Protein AF-A0A6G0QD60-F1 (afdb_monomer_lite)

Sequence (147 aa):
MQGPHRDFSVNFDDGFDYWDYTKVPGTIILDVQDGTRIHGFGWNRIVADLTERFDIVLNRGDVLLFRGEFVHCGAAYQTVHIRIHCYLEPPHYLHPPNTTEIVAVFDPDEIRLPENQCPTCGNTYATRQNMLRHAREKHGLFQNRHR

InterPro domains:
  IPR013087 Zinc finger C2H2-type [PS00028] (118-139)
  IPR013087 Zinc finger C2H2-type [PS50157] (116-139)

Radius of gyration: 20.2 Å; chains: 1; bounding box: 38×53×39 Å

Foldseek 3Di:
DDAWWFQADDDVVVVDDPPPPLAWKKKKKAFQAFFFKKWWQDFQDLEREPVRIDIDGDHHGDMDMDIRRTTIDGDDDPDDGDIDMDMGHHPNYDGDPPDIGHHHYDDVVVPPLPAQAAPPPRDRDPHVVVSVVCCCPPVVPPPDPDD

pLDDT: mean 82.58, std 13.45, range [34.97, 98.31]

Structure (mmCIF, N/CA/C/O backbone):
data_AF-A0A6G0QD60-F1
#
_entry.id   AF-A0A6G0QD60-F1
#
loop_
_atom_site.group_PDB
_atom_site.id
_atom_site.type_symbol
_atom_site.label_atom_id
_atom_site.label_alt_id
_atom_site.label_comp_id
_atom_site.label_asym_id
_atom_site.label_entity_id
_atom_site.label_seq_id
_atom_site.pdbx_PDB_ins_code
_atom_site.Cartn_x
_atom_site.Cartn_y
_atom_site.Cartn_z
_atom_site.occupancy
_atom_site.B_iso_or_equiv
_atom_site.auth_seq_id
_atom_site.auth_comp_id
_atom_site.auth_asym_id
_atom_site.auth_atom_id
_atom_site.pdbx_PDB_model_num
ATOM 1 N N . MET A 1 1 ? 1.793 -1.088 15.230 1.00 61.38 1 MET A N 1
ATOM 2 C CA . MET A 1 1 ? 1.143 -0.636 13.981 1.00 61.38 1 MET A CA 1
ATOM 3 C C . MET A 1 1 ? 2.226 -0.563 12.923 1.00 61.38 1 MET A C 1
ATOM 5 O O . MET A 1 1 ? 3.3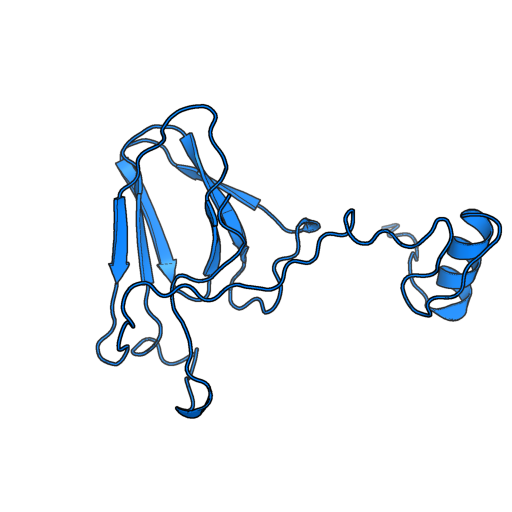15 -0.117 13.260 1.00 61.38 1 MET A O 1
ATOM 9 N N . GLN A 1 2 ? 1.986 -1.066 11.714 1.00 74.88 2 GLN A N 1
ATOM 10 C CA . GLN A 1 2 ? 2.954 -0.931 10.624 1.00 74.88 2 GLN A CA 1
ATOM 11 C C . GLN A 1 2 ? 2.897 0.520 10.124 1.00 74.88 2 GLN A C 1
ATOM 13 O O . GLN A 1 2 ? 1.801 1.041 9.921 1.00 74.88 2 GLN A O 1
ATOM 18 N N . GLY A 1 3 ? 4.044 1.188 9.992 1.00 88.25 3 GLY A N 1
ATOM 19 C CA . GLY A 1 3 ? 4.094 2.543 9.434 1.00 88.25 3 GLY A CA 1
ATOM 20 C C . GLY A 1 3 ? 3.766 2.553 7.934 1.00 88.25 3 GLY A C 1
ATOM 21 O O . GLY A 1 3 ? 3.756 1.485 7.316 1.00 88.25 3 GLY A O 1
ATOM 22 N N . PRO A 1 4 ? 3.489 3.723 7.333 1.00 92.50 4 PRO A N 1
ATOM 23 C CA . PRO A 1 4 ? 3.381 3.866 5.882 1.00 92.50 4 PRO A CA 1
ATOM 24 C C . PRO A 1 4 ? 4.630 3.337 5.173 1.00 92.50 4 PRO A C 1
ATOM 26 O O . PRO A 1 4 ? 5.758 3.669 5.540 1.00 92.50 4 PRO A O 1
ATOM 29 N N . HIS A 1 5 ? 4.429 2.479 4.182 1.00 91.81 5 HIS A N 1
ATOM 30 C CA . HIS A 1 5 ? 5.506 1.798 3.475 1.00 91.81 5 HIS A CA 1
ATOM 31 C C . HIS A 1 5 ? 5.085 1.431 2.051 1.00 91.81 5 HIS A C 1
ATOM 33 O O . HIS A 1 5 ? 3.931 1.614 1.647 1.00 91.81 5 HIS A O 1
ATOM 39 N N . ARG A 1 6 ? 6.054 0.900 1.311 1.00 89.94 6 ARG A N 1
ATOM 40 C CA . ARG A 1 6 ? 5.866 0.132 0.085 1.00 89.94 6 ARG A CA 1
ATOM 41 C C . ARG A 1 6 ? 6.333 -1.298 0.329 1.00 89.94 6 ARG A C 1
ATOM 43 O O . ARG A 1 6 ? 7.268 -1.538 1.096 1.00 89.94 6 ARG A O 1
ATOM 50 N N . ASP A 1 7 ? 5.707 -2.235 -0.363 1.00 88.69 7 ASP A N 1
ATOM 51 C CA . ASP A 1 7 ? 6.010 -3.670 -0.262 1.00 88.69 7 ASP A CA 1
ATOM 52 C C . ASP A 1 7 ? 7.263 -4.091 -1.039 1.00 88.69 7 ASP A C 1
ATOM 54 O O . ASP A 1 7 ? 7.525 -5.274 -1.228 1.00 88.69 7 ASP A O 1
ATOM 58 N N . PHE A 1 8 ? 8.029 -3.125 -1.535 1.00 85.19 8 PHE A N 1
ATOM 59 C CA . PHE A 1 8 ? 9.217 -3.374 -2.325 1.00 85.19 8 PHE A CA 1
ATOM 60 C C . PHE A 1 8 ? 10.263 -2.314 -2.021 1.00 85.19 8 PHE A C 1
ATOM 62 O O . PHE A 1 8 ? 9.922 -1.192 -1.654 1.00 85.19 8 PHE A O 1
ATOM 69 N N . SER A 1 9 ? 11.527 -2.684 -2.183 1.00 77.00 9 SER A N 1
ATOM 70 C CA . SER A 1 9 ? 12.650 -1.758 -2.085 1.00 77.00 9 SER A CA 1
ATOM 71 C C . SER A 1 9 ? 13.231 -1.502 -3.466 1.00 77.00 9 SER A C 1
ATOM 73 O O . SER A 1 9 ? 13.360 -2.428 -4.273 1.00 77.00 9 SER A O 1
ATOM 75 N N . VAL A 1 10 ? 13.625 -0.254 -3.700 1.00 72.00 10 VAL A N 1
ATOM 76 C CA . VAL A 1 10 ? 14.419 0.165 -4.856 1.00 72.00 10 VAL A CA 1
ATOM 77 C C . VAL A 1 10 ? 15.892 0.265 -4.490 1.00 72.00 10 VAL A C 1
ATOM 79 O O . VAL A 1 10 ? 16.252 0.810 -3.446 1.00 72.00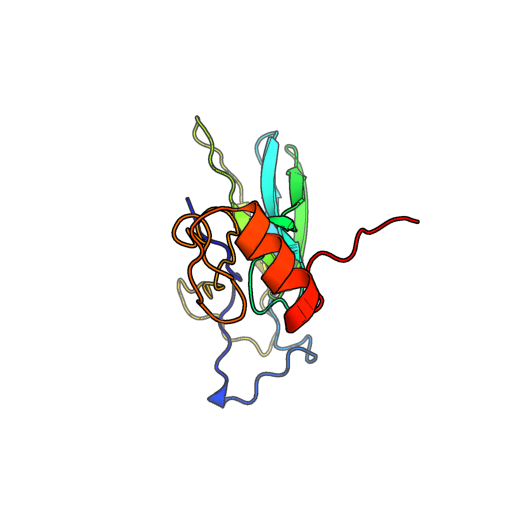 10 VAL A O 1
ATOM 82 N N . ASN A 1 11 ? 16.755 -0.232 -5.371 1.00 65.69 11 ASN A N 1
ATOM 83 C CA . ASN A 1 11 ? 18.182 0.022 -5.293 1.00 65.69 11 ASN A CA 1
ATOM 84 C C . ASN A 1 11 ? 18.532 1.144 -6.275 1.00 65.69 11 ASN A C 1
ATOM 86 O O . ASN A 1 11 ? 18.681 0.906 -7.461 1.00 65.69 11 ASN A O 1
ATOM 90 N N . PHE A 1 12 ? 18.666 2.382 -5.802 1.00 63.97 12 PHE A N 1
ATOM 91 C CA . PHE A 1 12 ? 18.907 3.525 -6.694 1.00 63.97 12 PHE A CA 1
ATOM 92 C C . PHE A 1 12 ? 20.202 3.415 -7.519 1.00 63.97 12 PHE A C 1
ATOM 94 O O . PHE A 1 12 ? 20.285 4.021 -8.588 1.00 63.97 12 PHE A O 1
ATOM 101 N N . ASP A 1 13 ? 21.173 2.613 -7.073 1.00 67.12 13 ASP A N 1
ATOM 102 C CA . ASP A 1 13 ? 22.426 2.381 -7.797 1.00 67.12 13 ASP A CA 1
ATOM 103 C C . ASP A 1 13 ? 22.231 1.542 -9.076 1.00 67.12 13 ASP A C 1
ATOM 105 O O . ASP A 1 13 ? 23.106 1.534 -9.942 1.00 67.12 13 ASP A O 1
ATOM 109 N N . ASP A 1 14 ? 21.089 0.858 -9.233 1.00 67.69 14 ASP A N 1
ATOM 110 C CA . ASP A 1 14 ? 20.767 0.050 -10.419 1.00 67.69 14 ASP A CA 1
ATOM 111 C C . ASP A 1 14 ? 20.032 0.825 -11.532 1.00 67.69 14 ASP A C 1
ATOM 113 O O . ASP A 1 14 ? 19.748 0.272 -12.600 1.00 67.69 14 ASP A O 1
ATOM 117 N N . GLY A 1 15 ? 19.749 2.115 -11.308 1.00 65.44 15 GLY A N 1
ATOM 118 C CA . GLY A 1 15 ? 18.986 2.938 -12.244 1.00 65.44 15 GLY A CA 1
ATOM 119 C C . GLY A 1 15 ? 17.519 2.514 -12.356 1.00 65.44 15 GLY A C 1
ATOM 120 O O . GLY A 1 15 ? 16.972 2.515 -13.462 1.00 65.44 15 GLY A O 1
ATOM 121 N N . PHE A 1 16 ? 16.900 2.116 -11.239 1.00 73.69 16 PHE A N 1
ATOM 122 C CA . PHE A 1 16 ? 15.518 1.649 -11.182 1.00 73.69 16 PHE A CA 1
ATOM 123 C C . PHE A 1 16 ? 14.552 2.613 -11.881 1.00 73.69 16 PHE A C 1
ATOM 125 O O . PHE A 1 16 ? 14.386 3.766 -11.475 1.00 73.69 16 PHE A O 1
ATOM 132 N N . ASP A 1 17 ? 13.885 2.115 -12.922 1.00 77.25 17 ASP A N 1
ATOM 133 C CA . ASP A 1 17 ? 12.893 2.872 -13.675 1.00 77.25 17 ASP A CA 1
ATOM 134 C C . ASP A 1 17 ? 11.487 2.482 -13.220 1.00 77.25 17 ASP A C 1
ATOM 136 O O . ASP A 1 17 ? 10.965 1.419 -13.557 1.00 77.25 17 ASP A O 1
ATOM 140 N N . TYR A 1 18 ? 10.861 3.386 -12.477 1.00 77.12 18 TYR A N 1
ATOM 141 C CA . TYR A 1 18 ? 9.473 3.295 -12.036 1.00 77.12 18 TYR A CA 1
ATOM 142 C C . TYR A 1 18 ? 8.471 3.215 -13.202 1.00 77.12 18 TYR A C 1
ATOM 144 O O . TYR A 1 18 ? 7.343 2.764 -13.019 1.00 77.12 18 TYR A O 1
ATOM 152 N N . TRP A 1 19 ? 8.847 3.591 -14.425 1.00 81.62 19 TRP A N 1
ATOM 153 C CA . TRP A 1 19 ? 7.998 3.445 -15.612 1.00 81.62 19 TRP A CA 1
ATOM 154 C C . TRP A 1 19 ? 8.170 2.099 -16.322 1.00 81.62 19 TRP A C 1
ATOM 156 O O . TRP A 1 19 ? 7.319 1.725 -17.133 1.00 81.62 19 TRP A O 1
ATOM 166 N N . ASP A 1 20 ? 9.201 1.328 -15.977 1.00 83.62 20 ASP A N 1
ATOM 167 C CA . ASP A 1 20 ? 9.386 -0.033 -16.466 1.00 83.62 20 ASP A CA 1
ATOM 168 C C . ASP A 1 20 ? 8.517 -1.004 -15.652 1.00 83.62 20 ASP A C 1
ATOM 170 O O . ASP A 1 20 ? 8.863 -1.474 -14.565 1.00 83.62 20 ASP A O 1
ATOM 174 N N . TYR A 1 21 ? 7.345 -1.336 -16.193 1.00 81.38 21 TYR A N 1
ATOM 175 C CA . TYR A 1 21 ? 6.410 -2.284 -15.579 1.00 81.38 21 TYR A CA 1
ATOM 176 C C . TYR A 1 21 ? 6.989 -3.696 -15.397 1.00 81.38 21 TYR A C 1
ATOM 178 O O . TYR A 1 21 ? 6.407 -4.487 -14.661 1.00 81.38 21 TYR A O 1
ATOM 186 N N . THR A 1 22 ? 8.127 -4.021 -16.020 1.00 85.94 22 THR A N 1
ATOM 187 C CA . THR A 1 22 ? 8.820 -5.301 -15.804 1.00 85.94 22 THR A CA 1
ATOM 188 C C . THR A 1 22 ? 9.692 -5.313 -14.544 1.00 85.94 22 THR A C 1
ATOM 190 O O . THR A 1 22 ? 10.170 -6.379 -14.152 1.00 85.94 22 THR A O 1
ATOM 193 N N . LYS A 1 23 ? 9.872 -4.155 -13.893 1.00 84.69 23 LYS A N 1
ATOM 194 C CA . LYS A 1 23 ? 10.697 -3.980 -12.688 1.00 84.69 23 LYS A CA 1
ATOM 195 C C . LYS A 1 23 ? 9.908 -3.616 -11.434 1.00 84.69 23 LYS A C 1
ATOM 197 O O . LYS A 1 23 ? 10.423 -3.786 -10.337 1.00 84.69 23 LYS A O 1
ATOM 202 N N . VAL A 1 24 ? 8.677 -3.122 -11.568 1.00 88.31 24 VAL A N 1
ATOM 203 C CA . VAL A 1 24 ? 7.860 -2.716 -10.413 1.00 88.31 24 VAL A CA 1
ATOM 204 C C . VAL A 1 24 ? 6.924 -3.852 -9.999 1.00 88.31 24 VAL A C 1
ATOM 206 O O . VAL A 1 24 ? 6.017 -4.177 -10.772 1.00 88.31 24 VAL A O 1
ATOM 209 N N . PRO A 1 25 ? 7.095 -4.447 -8.802 1.00 91.06 25 PRO A N 1
ATOM 210 C CA . PRO A 1 25 ? 6.225 -5.518 -8.338 1.00 91.06 25 PRO A CA 1
ATOM 211 C C . PRO A 1 25 ? 4.808 -5.031 -8.067 1.00 91.06 25 PRO A C 1
ATOM 213 O O . PRO A 1 25 ? 4.548 -3.835 -7.946 1.00 91.06 25 PRO A O 1
ATOM 216 N N . GLY A 1 26 ? 3.876 -5.970 -7.990 1.00 92.25 26 GLY A N 1
ATOM 217 C CA . GLY A 1 26 ? 2.529 -5.736 -7.492 1.00 92.25 26 GLY A CA 1
ATOM 218 C C . GLY A 1 26 ? 2.294 -6.447 -6.167 1.00 92.25 26 GLY A C 1
ATOM 219 O O . GLY A 1 26 ? 3.022 -7.363 -5.794 1.00 92.25 26 GLY A O 1
ATOM 220 N N . THR A 1 27 ? 1.219 -6.058 -5.504 1.00 93.62 27 THR A N 1
ATOM 221 C CA . THR A 1 27 ? 0.723 -6.682 -4.286 1.00 93.62 27 THR A CA 1
ATOM 222 C C . THR A 1 27 ? -0.727 -7.092 -4.488 1.00 93.62 27 THR A C 1
ATOM 224 O O . THR A 1 27 ? -1.536 -6.326 -5.018 1.00 93.62 27 THR A O 1
ATOM 227 N N . ILE A 1 28 ? -1.059 -8.293 -4.021 1.00 96.19 28 ILE A N 1
ATOM 228 C CA . ILE A 1 28 ? -2.424 -8.774 -3.850 1.00 96.19 28 ILE A CA 1
ATOM 229 C C . ILE A 1 28 ? -2.706 -8.925 -2.359 1.00 96.19 28 ILE A C 1
ATOM 231 O O . ILE A 1 28 ? -1.989 -9.623 -1.641 1.00 96.19 28 ILE A O 1
ATOM 235 N N . ILE A 1 29 ? -3.813 -8.341 -1.919 1.00 96.25 29 ILE A N 1
ATOM 236 C CA . ILE A 1 29 ? -4.436 -8.637 -0.635 1.00 96.25 29 ILE A CA 1
ATOM 237 C C . ILE A 1 29 ? -5.765 -9.329 -0.918 1.00 96.25 29 ILE A C 1
ATOM 239 O O . ILE A 1 29 ? -6.656 -8.734 -1.519 1.00 96.25 29 ILE A O 1
ATOM 243 N N . LEU A 1 30 ? -5.891 -10.580 -0.477 1.00 97.44 30 LEU A N 1
ATOM 244 C CA . LEU A 1 30 ? -7.164 -11.294 -0.436 1.00 97.44 30 LEU A CA 1
ATOM 245 C C . LEU A 1 30 ? -7.691 -11.263 0.993 1.00 97.44 30 LEU A C 1
ATOM 247 O O . LEU A 1 30 ? -7.045 -11.762 1.924 1.00 97.44 30 LEU A O 1
ATOM 251 N N . ASP A 1 31 ? -8.879 -10.696 1.151 1.00 97.19 31 ASP A N 1
ATOM 252 C CA . ASP A 1 31 ? -9.507 -10.584 2.450 1.00 97.19 31 ASP A CA 1
ATOM 253 C C . ASP A 1 31 ? -10.291 -11.852 2.810 1.00 97.19 31 ASP A C 1
ATOM 255 O O . ASP A 1 31 ? -11.115 -12.346 2.037 1.00 97.19 31 ASP A O 1
ATOM 259 N N . VAL A 1 32 ? -10.037 -12.401 4.000 1.00 96.88 32 VAL A N 1
ATOM 260 C CA . VAL A 1 32 ? -10.716 -13.615 4.495 1.00 96.88 32 VAL A CA 1
ATOM 261 C C . VAL A 1 32 ? -11.700 -13.307 5.630 1.00 96.88 32 VAL A C 1
ATOM 263 O O . VAL A 1 32 ? -12.460 -14.185 6.057 1.00 96.88 32 VAL A O 1
ATOM 266 N N . GLN A 1 33 ? -11.744 -12.057 6.100 1.00 95.75 33 GLN A N 1
ATOM 267 C CA . GLN A 1 33 ? -12.610 -11.595 7.182 1.00 95.75 33 GLN A CA 1
ATOM 268 C C . GLN A 1 33 ? -13.153 -10.204 6.889 1.00 95.75 33 GLN A C 1
ATOM 270 O O . GLN A 1 33 ? -12.390 -9.330 6.526 1.00 95.75 33 GLN A O 1
ATOM 275 N N . ASP A 1 34 ? -14.435 -9.966 7.154 1.00 96.12 34 ASP A N 1
ATOM 276 C CA . ASP A 1 34 ? -15.032 -8.661 6.879 1.00 96.12 34 ASP A CA 1
ATOM 277 C C . ASP A 1 34 ? -14.314 -7.505 7.590 1.00 96.12 34 ASP A C 1
ATOM 279 O O . ASP A 1 34 ? -13.834 -7.634 8.724 1.00 96.12 34 ASP A O 1
ATOM 283 N N . GLY A 1 35 ? -14.276 -6.353 6.925 1.00 94.88 35 GLY A N 1
ATOM 284 C CA . GLY A 1 35 ? -13.732 -5.129 7.487 1.00 94.88 35 GLY A CA 1
ATOM 285 C C . GLY A 1 35 ? -12.206 -5.064 7.512 1.00 94.88 35 GLY A C 1
ATOM 286 O O . GLY A 1 35 ? -11.673 -4.360 8.377 1.00 94.88 35 GLY A O 1
ATOM 287 N N . THR A 1 36 ? -11.488 -5.729 6.592 1.00 95.25 36 THR A N 1
ATOM 288 C CA . THR A 1 36 ? -10.079 -5.376 6.354 1.00 95.25 36 THR A CA 1
ATOM 289 C C . THR A 1 36 ? -10.001 -3.904 5.972 1.00 95.25 36 THR A C 1
ATOM 291 O O . THR A 1 36 ? -10.624 -3.438 5.026 1.00 95.25 36 THR A O 1
ATOM 294 N N . ARG A 1 37 ? -9.180 -3.166 6.705 1.00 95.38 37 ARG A N 1
ATOM 295 C CA . ARG A 1 37 ? -8.855 -1.762 6.502 1.00 95.38 37 ARG A CA 1
ATOM 296 C C . ARG A 1 37 ? -7.388 -1.588 6.129 1.00 95.38 37 ARG A C 1
ATOM 298 O O . ARG A 1 37 ? -6.479 -2.016 6.855 1.00 95.38 37 ARG A O 1
ATOM 305 N N . ILE A 1 38 ? -7.177 -0.897 5.016 1.00 95.69 38 ILE A N 1
ATOM 306 C CA . ILE A 1 38 ? -5.876 -0.424 4.546 1.00 95.69 38 ILE A CA 1
ATOM 307 C C . ILE A 1 38 ? -5.923 1.099 4.488 1.00 95.69 38 ILE A C 1
ATOM 309 O O . ILE A 1 38 ? -6.852 1.671 3.921 1.00 95.69 38 ILE A O 1
ATOM 313 N N . HIS A 1 39 ? -4.924 1.754 5.065 1.00 96.38 39 HIS A N 1
ATOM 314 C CA . HIS A 1 39 ? -4.732 3.190 4.917 1.00 96.38 39 HIS A CA 1
ATOM 315 C C . HIS A 1 39 ? -3.878 3.447 3.679 1.00 96.38 39 HIS A C 1
ATOM 317 O O . HIS A 1 39 ? -2.758 2.948 3.601 1.00 96.38 39 HIS A O 1
ATOM 323 N N . GLY A 1 40 ? -4.408 4.203 2.724 1.00 95.88 40 GLY A N 1
ATOM 324 C CA . GLY A 1 40 ? -3.714 4.620 1.513 1.00 95.88 40 GLY A CA 1
ATOM 325 C C . GLY A 1 40 ? -3.218 6.059 1.604 1.00 95.88 40 GLY A C 1
ATOM 326 O O . GLY A 1 40 ? -3.889 6.924 2.168 1.00 95.88 40 GLY A O 1
ATOM 327 N N . PHE A 1 41 ? -2.058 6.311 1.000 1.00 94.25 41 PHE A N 1
ATOM 328 C CA . PHE A 1 41 ? -1.437 7.637 0.894 1.00 94.25 41 PHE A CA 1
ATOM 329 C C . PHE A 1 41 ? -1.135 8.021 -0.558 1.00 94.25 41 PHE A C 1
ATOM 331 O O . PHE A 1 41 ? -0.412 8.982 -0.806 1.00 94.25 41 PHE A O 1
ATOM 338 N N . GLY A 1 42 ? -1.688 7.288 -1.526 1.00 90.12 42 GLY A N 1
ATOM 339 C CA . GLY A 1 42 ? -1.533 7.556 -2.954 1.00 90.12 42 GLY A CA 1
ATOM 340 C C . GLY A 1 42 ? -0.317 6.882 -3.596 1.00 90.12 42 GLY A C 1
ATOM 341 O O . GLY A 1 42 ? 0.434 6.138 -2.968 1.00 90.12 42 GLY A O 1
ATOM 342 N N . TRP A 1 43 ? -0.161 7.133 -4.893 1.00 86.25 43 TRP A N 1
ATOM 343 C CA . TRP A 1 43 ? 0.855 6.520 -5.750 1.00 86.25 43 TRP A CA 1
ATOM 344 C C . TRP A 1 43 ? 2.096 7.399 -5.850 1.00 86.25 43 TRP A C 1
ATOM 346 O O . TRP A 1 43 ? 1.966 8.621 -5.935 1.00 86.25 43 TRP A O 1
ATOM 356 N N . ASN A 1 44 ? 3.282 6.786 -5.905 1.00 79.69 44 ASN A N 1
ATOM 357 C CA . ASN A 1 44 ? 4.541 7.484 -6.197 1.00 79.69 44 ASN A CA 1
ATOM 358 C C . ASN A 1 44 ? 4.835 8.662 -5.260 1.00 79.69 44 ASN A C 1
ATOM 360 O O . ASN A 1 44 ? 5.414 9.678 -5.645 1.00 79.69 44 ASN A O 1
ATOM 364 N N . ARG A 1 45 ? 4.427 8.522 -3.997 1.00 79.81 45 ARG A N 1
ATOM 365 C CA . ARG A 1 45 ? 4.633 9.540 -2.968 1.00 79.81 45 ARG A CA 1
ATOM 366 C C . ARG A 1 45 ? 5.957 9.318 -2.258 1.00 79.81 45 ARG A C 1
ATOM 368 O O . ARG A 1 45 ? 6.286 8.190 -1.900 1.00 79.81 45 ARG A O 1
ATOM 375 N N . ILE A 1 46 ? 6.700 10.403 -2.058 1.00 75.88 46 ILE A N 1
ATOM 376 C CA . ILE A 1 46 ? 7.958 10.415 -1.291 1.00 75.88 46 ILE A CA 1
ATOM 377 C C . ILE A 1 46 ? 7.669 10.490 0.218 1.00 75.88 46 ILE A C 1
ATOM 379 O O . ILE A 1 46 ? 8.463 10.029 1.031 1.00 75.88 46 ILE A O 1
ATOM 383 N N . VAL A 1 47 ? 6.517 11.057 0.587 1.00 79.56 47 VAL A N 1
ATOM 384 C CA . VAL A 1 47 ? 6.071 11.257 1.969 1.00 79.56 47 VAL A CA 1
ATOM 385 C C . VAL A 1 47 ? 4.614 10.815 2.096 1.00 79.56 47 VAL A C 1
ATOM 387 O O . VAL A 1 47 ? 3.800 11.089 1.213 1.00 79.56 47 VAL A O 1
ATOM 390 N N . ALA A 1 48 ? 4.287 10.145 3.198 1.00 87.69 48 ALA A N 1
ATOM 391 C CA . ALA A 1 48 ? 2.929 9.815 3.603 1.00 87.69 48 ALA A CA 1
ATOM 392 C C . ALA A 1 48 ? 2.344 10.962 4.442 1.00 87.69 48 ALA A C 1
ATOM 394 O O . ALA A 1 48 ? 2.630 11.077 5.633 1.00 87.69 48 ALA A O 1
ATOM 395 N N . ASP A 1 49 ? 1.549 11.827 3.812 1.00 86.19 49 ASP A N 1
ATOM 396 C CA . ASP A 1 49 ? 0.842 12.923 4.482 1.00 86.19 49 ASP A CA 1
ATOM 397 C C . ASP A 1 49 ? -0.428 12.400 5.167 1.00 86.19 49 ASP A C 1
ATOM 399 O O . ASP A 1 49 ? -1.356 11.926 4.503 1.00 86.19 49 ASP A O 1
ATOM 403 N N . LEU A 1 50 ? -0.482 12.479 6.501 1.00 86.56 50 LEU A N 1
ATOM 404 C CA . LEU A 1 50 ? -1.637 12.007 7.268 1.00 86.56 50 LEU A CA 1
ATOM 405 C C . LEU A 1 50 ? -2.922 12.794 6.972 1.00 86.56 50 LEU A C 1
ATOM 407 O O . LEU A 1 50 ? -4.010 12.246 7.159 1.00 86.56 50 LEU A O 1
ATOM 411 N N . THR A 1 51 ? -2.826 14.034 6.480 1.00 84.06 51 THR A N 1
ATOM 412 C CA . THR A 1 51 ? -3.997 14.835 6.080 1.00 84.06 51 THR A CA 1
ATOM 413 C C . THR A 1 51 ? -4.658 14.324 4.805 1.00 84.06 51 THR A C 1
ATOM 415 O O . THR A 1 51 ? -5.844 14.569 4.588 1.00 84.06 51 THR A O 1
ATOM 418 N N . GLU A 1 52 ? -3.916 13.573 3.989 1.00 87.50 52 GLU A N 1
ATOM 419 C CA . GLU A 1 52 ? -4.396 12.984 2.739 1.00 87.50 52 GLU A CA 1
ATOM 420 C C . GLU A 1 52 ? -4.705 11.484 2.860 1.00 87.50 52 GLU A C 1
ATOM 422 O O . GLU A 1 52 ? -5.023 10.831 1.863 1.00 87.50 52 GLU A O 1
ATOM 427 N N . ARG A 1 53 ? -4.619 10.918 4.071 1.00 93.50 53 ARG A N 1
ATOM 428 C CA . ARG A 1 53 ? -4.925 9.507 4.316 1.00 93.50 53 ARG A CA 1
ATOM 429 C C . ARG A 1 53 ? -6.370 9.195 3.934 1.00 93.50 53 ARG A C 1
ATOM 431 O O . ARG A 1 53 ? -7.302 9.831 4.427 1.00 93.50 53 ARG A O 1
ATOM 438 N N . PHE A 1 54 ? -6.557 8.130 3.164 1.00 94.88 54 PHE A N 1
ATOM 439 C CA . PHE A 1 54 ? -7.872 7.558 2.888 1.00 94.88 54 PHE A CA 1
ATOM 440 C C . PHE A 1 54 ? -7.929 6.081 3.281 1.00 94.88 54 PHE A C 1
ATOM 442 O O . PHE A 1 54 ? -6.908 5.393 3.318 1.00 94.88 54 PHE A O 1
ATOM 449 N N . ASP A 1 55 ? -9.132 5.595 3.576 1.00 96.56 55 ASP A N 1
ATOM 450 C CA . ASP A 1 55 ? -9.361 4.214 3.995 1.00 96.56 55 ASP A CA 1
ATOM 451 C C . ASP A 1 55 ? -9.910 3.395 2.824 1.00 96.56 55 ASP A C 1
ATOM 453 O O . ASP A 1 55 ? -10.901 3.764 2.193 1.00 96.56 55 ASP A O 1
ATOM 457 N N . ILE A 1 56 ? -9.280 2.253 2.571 1.00 97.25 56 ILE A N 1
ATOM 458 C CA . ILE A 1 56 ? -9.818 1.181 1.737 1.00 97.25 56 ILE A CA 1
ATOM 459 C C . ILE A 1 56 ? -10.394 0.140 2.691 1.00 97.25 56 ILE A C 1
ATOM 461 O O . ILE A 1 56 ? -9.676 -0.369 3.556 1.00 97.25 56 ILE A O 1
ATOM 465 N N . VAL A 1 57 ? -11.684 -0.157 2.540 1.00 96.94 57 VAL A N 1
ATOM 466 C CA . VAL A 1 57 ? -12.394 -1.161 3.337 1.00 96.94 57 VAL A CA 1
ATOM 467 C C . VAL A 1 57 ? -12.777 -2.318 2.429 1.00 96.94 57 VAL A C 1
ATOM 469 O O . VAL A 1 57 ? -13.447 -2.113 1.421 1.00 96.94 57 VAL A O 1
ATOM 472 N N . LEU A 1 58 ? -12.333 -3.510 2.798 1.00 97.12 58 LEU A N 1
ATOM 473 C CA . LEU A 1 58 ? -12.581 -4.766 2.108 1.00 97.12 58 LEU A CA 1
ATOM 474 C C . LEU A 1 58 ? -13.426 -5.660 3.016 1.00 97.12 58 LEU A C 1
ATOM 476 O O . LEU A 1 58 ? -13.348 -5.565 4.246 1.00 97.12 58 LEU A O 1
ATOM 480 N N . ASN A 1 59 ? -14.255 -6.492 2.403 1.00 97.50 59 ASN A N 1
ATOM 481 C CA . ASN A 1 59 ? -14.970 -7.564 3.072 1.00 97.50 59 ASN A CA 1
ATOM 482 C C . ASN A 1 59 ? -14.444 -8.925 2.626 1.00 97.50 59 ASN A C 1
ATOM 484 O O . ASN A 1 59 ? -13.702 -9.039 1.650 1.00 97.50 59 ASN A O 1
ATOM 488 N N . ARG A 1 60 ? -14.872 -9.991 3.308 1.00 97.50 60 ARG A N 1
ATOM 489 C CA . ARG A 1 60 ? -14.472 -11.353 2.962 1.00 97.50 60 ARG A CA 1
ATOM 490 C C . ARG A 1 60 ? -14.713 -11.636 1.478 1.00 97.50 60 ARG A C 1
ATOM 492 O O . ARG A 1 60 ? -15.840 -11.564 0.994 1.00 97.50 60 ARG A O 1
ATOM 499 N N . GLY A 1 61 ? -13.660 -12.086 0.804 1.00 97.31 61 GLY A N 1
ATOM 500 C CA . GLY A 1 61 ? -13.668 -12.420 -0.617 1.00 97.31 61 GLY A CA 1
ATOM 501 C C . GLY A 1 61 ? -13.268 -11.262 -1.528 1.00 97.31 61 GLY A C 1
ATOM 502 O O . GLY A 1 61 ? -12.964 -11.516 -2.693 1.00 97.31 61 GLY A O 1
ATOM 503 N N . ASP A 1 62 ? -13.206 -10.031 -1.017 1.00 98.31 62 ASP A N 1
ATOM 504 C CA . ASP A 1 62 ? -12.690 -8.903 -1.779 1.00 98.31 62 ASP A CA 1
ATOM 505 C C . ASP A 1 62 ? -11.182 -9.057 -2.003 1.00 98.31 62 ASP A C 1
ATOM 507 O O . ASP A 1 62 ? -10.422 -9.537 -1.151 1.00 98.31 62 ASP A O 1
ATOM 511 N N . VAL A 1 63 ? -10.751 -8.623 -3.185 1.00 97.69 63 VAL A N 1
ATOM 512 C CA . VAL A 1 63 ? -9.353 -8.639 -3.605 1.00 97.69 63 VAL A CA 1
ATOM 513 C C . VAL A 1 63 ? -8.917 -7.215 -3.891 1.00 97.69 63 VAL A C 1
ATOM 515 O O . VAL A 1 63 ? -9.502 -6.532 -4.732 1.00 97.69 63 VAL A O 1
ATOM 518 N N . LEU A 1 64 ? -7.852 -6.786 -3.225 1.00 97.06 64 LEU A N 1
ATOM 519 C CA . LEU A 1 64 ? -7.167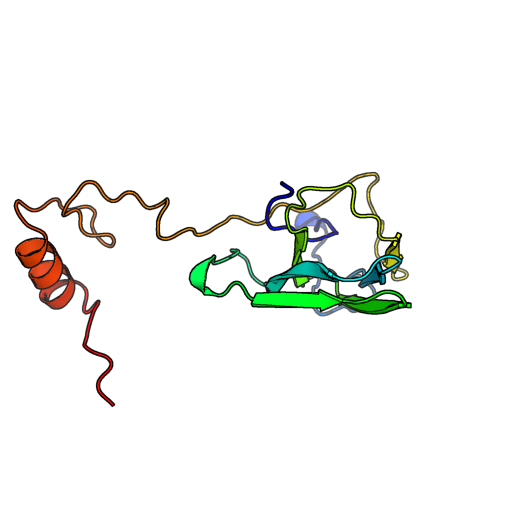 -5.539 -3.517 1.00 97.06 64 LEU A CA 1
ATOM 520 C C . LEU A 1 64 ? -5.864 -5.851 -4.255 1.00 97.06 64 LEU A C 1
ATOM 522 O O . LEU A 1 64 ? -4.983 -6.519 -3.721 1.00 97.06 64 LEU A O 1
ATOM 526 N N . LEU A 1 65 ? -5.756 -5.348 -5.482 1.00 96.44 65 LEU A N 1
ATOM 527 C CA . LEU A 1 65 ? -4.568 -5.435 -6.324 1.00 96.44 65 LEU A CA 1
ATOM 528 C C . LEU A 1 65 ? -4.007 -4.029 -6.532 1.00 96.44 65 LEU A C 1
ATOM 530 O O . LEU A 1 65 ? -4.726 -3.138 -6.988 1.00 96.44 65 LEU A O 1
ATOM 534 N N . PHE A 1 66 ? -2.726 -3.832 -6.238 1.00 94.75 66 PHE A N 1
ATOM 535 C CA . PHE A 1 66 ? -2.042 -2.565 -6.489 1.00 94.75 66 PHE A CA 1
ATOM 536 C C . PHE A 1 66 ? -0.596 -2.777 -6.931 1.00 94.75 66 PHE A C 1
ATOM 538 O O . PHE A 1 66 ? 0.007 -3.817 -6.687 1.00 94.75 66 PHE A O 1
ATOM 545 N N . ARG A 1 67 ? -0.039 -1.776 -7.612 1.00 91.31 67 ARG A N 1
ATOM 546 C CA . ARG A 1 67 ? 1.377 -1.723 -7.990 1.00 91.31 67 ARG A CA 1
ATOM 547 C C . ARG A 1 67 ? 2.210 -1.246 -6.789 1.00 91.31 67 ARG A C 1
ATOM 549 O O .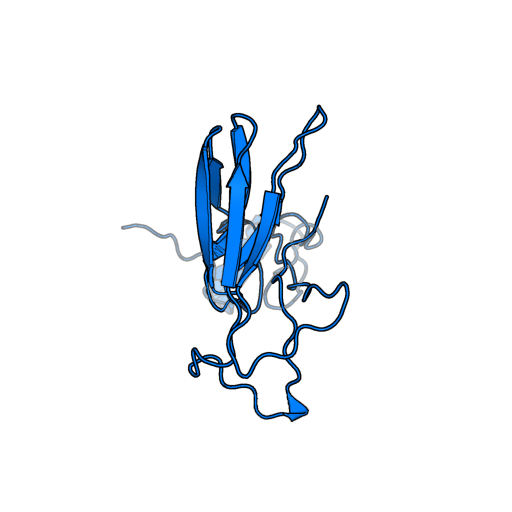 ARG A 1 67 ? 1.731 -0.441 -5.997 1.00 91.31 67 ARG A O 1
ATOM 556 N N . GLY A 1 68 ? 3.448 -1.711 -6.662 1.00 89.75 68 GLY A N 1
ATOM 557 C CA . GLY A 1 68 ? 4.280 -1.563 -5.460 1.00 89.75 68 GLY A CA 1
ATOM 558 C C . GLY A 1 68 ? 4.517 -0.118 -5.015 1.00 89.75 68 GLY A C 1
ATOM 559 O O . GLY A 1 68 ? 4.742 0.141 -3.840 1.00 89.75 68 GLY A O 1
ATOM 560 N N . GLU A 1 69 ? 4.414 0.842 -5.933 1.00 88.12 69 GLU A N 1
ATOM 561 C CA . GLU A 1 69 ? 4.542 2.286 -5.683 1.00 88.12 69 GLU A CA 1
ATOM 562 C C . GLU A 1 69 ? 3.434 2.886 -4.809 1.00 88.12 69 GLU A C 1
ATOM 564 O O . GLU A 1 69 ? 3.510 4.056 -4.416 1.00 88.12 69 GLU A O 1
ATOM 569 N N . PHE A 1 70 ? 2.370 2.125 -4.559 1.00 92.94 70 PHE A N 1
ATOM 570 C CA . PHE A 1 70 ? 1.284 2.545 -3.698 1.00 92.94 70 PHE A CA 1
ATOM 571 C C . PHE A 1 70 ? 1.735 2.572 -2.238 1.00 92.94 70 PHE A C 1
ATOM 573 O O . PHE A 1 70 ? 2.014 1.537 -1.627 1.00 92.94 70 PHE A O 1
ATOM 580 N N . VAL A 1 71 ? 1.771 3.773 -1.663 1.00 93.38 71 VAL A N 1
ATOM 581 C CA . VAL A 1 71 ? 2.127 3.950 -0.258 1.00 93.38 71 VAL A CA 1
ATOM 582 C C . VAL A 1 71 ? 0.914 3.623 0.596 1.00 93.38 71 VAL A C 1
ATOM 584 O O . VAL A 1 71 ? -0.147 4.241 0.451 1.00 93.38 71 VAL A O 1
ATOM 587 N N . HIS A 1 72 ? 1.075 2.666 1.503 1.00 95.06 72 HIS A N 1
ATOM 588 C CA . HIS A 1 72 ? -0.019 2.202 2.341 1.00 95.06 72 HIS A CA 1
ATOM 589 C C . HIS A 1 72 ? 0.460 1.696 3.706 1.00 95.06 72 HIS A C 1
ATOM 591 O O . HIS A 1 72 ? 1.655 1.561 3.967 1.00 95.06 72 HIS A O 1
ATOM 597 N N . CYS A 1 73 ? -0.484 1.424 4.603 1.00 94.19 73 CYS A N 1
ATOM 598 C CA . CYS A 1 73 ? -0.237 0.609 5.786 1.00 94.19 73 CYS A CA 1
ATOM 599 C C . CYS A 1 73 ? -1.499 -0.112 6.267 1.00 94.19 73 CYS A C 1
ATOM 601 O O . CYS A 1 73 ? -2.630 0.267 5.953 1.00 94.19 73 CYS A O 1
ATOM 603 N N . GLY A 1 74 ? -1.312 -1.178 7.048 1.00 92.50 74 GLY A N 1
ATOM 604 C CA . GLY A 1 74 ? -2.422 -1.833 7.735 1.00 92.50 74 GLY A CA 1
ATOM 605 C C . GLY A 1 74 ? -2.997 -0.965 8.858 1.00 92.50 74 GLY A C 1
ATOM 606 O O . GLY A 1 74 ? -2.254 -0.327 9.604 1.00 92.50 74 GLY A O 1
ATOM 607 N N . ALA A 1 75 ? -4.321 -0.992 9.020 1.00 91.44 75 ALA A N 1
ATOM 608 C CA . ALA A 1 75 ? -4.967 -0.427 10.200 1.00 91.44 75 ALA A CA 1
ATOM 609 C C . ALA A 1 75 ? -4.703 -1.280 11.457 1.00 91.44 75 ALA A C 1
ATOM 611 O O . ALA A 1 75 ? -4.368 -2.464 11.375 1.00 91.44 75 ALA A O 1
ATOM 612 N N . ALA A 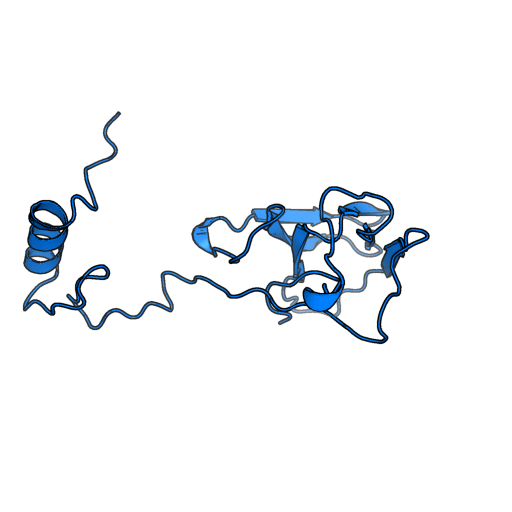1 76 ? -4.870 -0.680 12.638 1.00 88.75 76 ALA A N 1
ATOM 613 C CA . ALA A 1 76 ? -4.892 -1.420 13.898 1.00 88.75 76 ALA A CA 1
ATOM 614 C C . ALA A 1 76 ? -6.285 -2.013 14.158 1.00 88.75 76 ALA A C 1
ATOM 616 O O . ALA A 1 76 ? -7.300 -1.382 13.858 1.00 88.75 76 ALA A O 1
ATOM 617 N N . TYR A 1 77 ? -6.319 -3.190 14.783 1.00 86.31 77 TYR A N 1
ATOM 618 C CA . TYR A 1 77 ? -7.545 -3.895 15.157 1.00 86.31 77 TYR A CA 1
ATOM 619 C C . TYR A 1 77 ? -7.525 -4.243 16.642 1.00 86.31 77 TYR A C 1
ATOM 621 O O . TYR A 1 77 ? -6.465 -4.462 17.227 1.00 86.31 77 TYR A O 1
ATOM 629 N N . GLN A 1 78 ? -8.710 -4.305 17.249 1.00 88.25 78 GLN A N 1
ATOM 630 C CA . GLN A 1 78 ? -8.874 -4.745 18.640 1.00 88.25 78 GLN A CA 1
ATOM 631 C C . GLN A 1 78 ? -8.794 -6.271 18.777 1.00 88.25 78 GLN A C 1
ATOM 633 O O . GLN A 1 78 ? -8.461 -6.784 19.841 1.00 88.25 78 GLN A O 1
ATOM 638 N N . THR A 1 79 ? -9.100 -6.991 17.699 1.00 86.75 79 THR A N 1
ATOM 639 C CA . THR A 1 79 ? -9.076 -8.453 17.614 1.00 86.75 79 THR A CA 1
ATOM 640 C C . THR A 1 79 ? -8.097 -8.898 16.535 1.00 86.75 79 THR A C 1
ATOM 642 O O . THR A 1 79 ? -7.719 -8.109 15.669 1.00 86.75 79 THR A O 1
ATOM 645 N N . VAL A 1 80 ? -7.699 -10.173 16.564 1.00 89.25 80 VAL A N 1
ATOM 646 C CA . VAL A 1 80 ? -6.898 -10.763 15.483 1.00 89.25 80 VAL A CA 1
ATOM 647 C C . VAL A 1 80 ? -7.665 -10.622 14.168 1.00 89.25 80 VAL A C 1
ATOM 649 O O . VAL A 1 80 ? -8.810 -11.065 14.075 1.00 89.25 80 VAL A O 1
ATOM 652 N N . HIS A 1 81 ? -7.023 -9.996 13.183 1.00 89.75 81 HIS A N 1
ATOM 653 C CA . HIS A 1 81 ? -7.546 -9.811 11.834 1.00 89.75 81 HIS A CA 1
ATOM 654 C C . HIS A 1 81 ? -6.583 -10.470 10.841 1.00 89.75 81 HIS A C 1
ATOM 656 O O . HIS A 1 81 ? -5.380 -10.197 10.872 1.00 89.75 81 HIS A O 1
ATOM 662 N N . ILE A 1 82 ? -7.092 -11.402 10.038 1.00 92.06 82 ILE A N 1
ATOM 663 C CA . ILE A 1 82 ? -6.313 -12.247 9.132 1.00 92.06 82 ILE A CA 1
ATOM 664 C C . ILE A 1 82 ? -6.661 -11.876 7.693 1.00 92.06 82 ILE A C 1
ATOM 666 O O . ILE A 1 82 ? -7.830 -11.816 7.322 1.00 92.06 82 ILE A O 1
ATOM 670 N N . ARG A 1 83 ? -5.622 -11.713 6.872 1.00 94.06 83 ARG A N 1
ATOM 671 C CA . ARG A 1 83 ? -5.695 -11.527 5.419 1.00 94.06 83 ARG A CA 1
ATOM 672 C C . ARG A 1 83 ? -4.557 -12.284 4.748 1.00 94.06 83 ARG A C 1
ATOM 674 O O . ARG A 1 83 ? -3.520 -12.510 5.375 1.00 94.06 83 ARG A O 1
ATOM 681 N N . ILE A 1 84 ? -4.728 -12.649 3.483 1.00 95.44 84 ILE A N 1
ATOM 682 C CA . ILE A 1 84 ? -3.647 -13.222 2.678 1.00 95.44 84 ILE A CA 1
ATOM 683 C C . ILE A 1 84 ? -2.973 -12.081 1.921 1.00 95.44 84 ILE A C 1
ATOM 685 O O . ILE A 1 84 ? -3.641 -11.315 1.232 1.00 95.44 84 ILE A O 1
ATOM 689 N N . HIS A 1 85 ? -1.655 -11.970 2.068 1.00 93.00 85 HIS A N 1
ATOM 690 C CA . HIS A 1 85 ? -0.825 -10.983 1.386 1.00 93.00 85 HIS A CA 1
ATOM 691 C C . HIS A 1 85 ? 0.144 -11.723 0.457 1.00 93.00 85 HIS A C 1
ATOM 693 O O . HIS A 1 85 ? 0.919 -12.562 0.918 1.00 93.00 85 HIS A O 1
ATOM 699 N N . CYS A 1 86 ? 0.064 -11.452 -0.843 1.00 91.69 86 CYS A N 1
ATOM 700 C CA . CYS A 1 86 ? 0.898 -12.069 -1.868 1.00 91.69 86 CYS A CA 1
ATOM 701 C C . CYS A 1 86 ? 1.574 -11.002 -2.727 1.00 91.69 86 CYS A C 1
ATOM 703 O O . CYS A 1 86 ? 0.970 -9.976 -3.034 1.00 91.69 86 CYS A O 1
ATOM 705 N N . TYR A 1 87 ? 2.786 -11.297 -3.187 1.00 90.75 87 TYR A N 1
ATOM 706 C CA . TYR A 1 87 ? 3.516 -10.449 -4.122 1.00 90.75 87 TYR A CA 1
ATOM 707 C C . TYR A 1 87 ? 3.372 -10.970 -5.552 1.00 90.75 87 TYR A C 1
ATOM 709 O O . TYR A 1 87 ? 3.416 -12.175 -5.802 1.00 90.75 87 TYR A O 1
ATOM 717 N N . LEU A 1 88 ? 3.191 -10.046 -6.489 1.00 91.00 88 LEU A N 1
ATOM 718 C CA . LEU A 1 88 ? 3.269 -10.278 -7.924 1.00 91.00 88 LEU A CA 1
ATOM 719 C C . LEU A 1 88 ? 4.629 -9.796 -8.413 1.00 91.00 88 LEU A C 1
ATOM 721 O O . LEU A 1 88 ? 4.857 -8.596 -8.564 1.00 91.00 88 LEU A O 1
ATOM 725 N N . GLU A 1 89 ? 5.529 -10.739 -8.653 1.00 89.69 89 GLU A N 1
ATOM 726 C CA . GLU A 1 89 ? 6.899 -10.447 -9.062 1.00 89.69 89 GLU A CA 1
ATOM 727 C C . GLU A 1 89 ? 7.010 -10.413 -10.591 1.00 89.69 89 GLU A C 1
ATOM 729 O O . GLU A 1 89 ? 6.741 -11.421 -11.253 1.00 89.69 89 GLU A O 1
ATOM 734 N N . PRO A 1 90 ? 7.374 -9.267 -11.189 1.00 89.31 90 PRO A N 1
ATOM 735 C CA . PRO A 1 90 ? 7.620 -9.186 -12.613 1.00 89.31 90 PRO A CA 1
ATOM 736 C C . PRO A 1 90 ? 9.010 -9.759 -12.948 1.00 89.31 90 PRO A C 1
ATOM 738 O O . PRO A 1 90 ? 9.869 -9.861 -12.071 1.00 89.31 90 PRO A O 1
ATOM 741 N N . PRO A 1 91 ? 9.275 -10.102 -14.223 1.00 86.50 91 PRO A N 1
ATOM 742 C CA . PRO A 1 91 ? 10.464 -10.866 -14.612 1.00 86.50 91 PRO A CA 1
ATOM 743 C C . PRO A 1 91 ? 11.814 -10.249 -14.230 1.00 86.50 91 PRO A C 1
ATOM 745 O O . PRO A 1 91 ? 12.799 -10.976 -14.123 1.00 86.50 91 PRO A O 1
ATOM 748 N N . HIS A 1 92 ? 11.885 -8.926 -14.070 1.00 85.62 92 HIS A N 1
ATOM 749 C CA . HIS A 1 92 ? 13.132 -8.207 -13.809 1.00 85.62 92 HIS A CA 1
ATOM 750 C C . HIS A 1 92 ? 13.187 -7.587 -12.408 1.00 85.62 92 HIS A C 1
ATOM 752 O O . HIS A 1 92 ? 14.070 -6.772 -12.143 1.00 85.62 92 HIS A O 1
ATOM 758 N N . TYR A 1 93 ? 12.275 -7.971 -11.508 1.00 84.44 93 TYR A N 1
ATOM 759 C CA . TYR A 1 93 ? 12.353 -7.601 -10.098 1.00 84.44 93 TYR A CA 1
ATOM 760 C C . TYR A 1 93 ? 12.874 -8.770 -9.264 1.00 84.44 93 TYR A C 1
ATOM 762 O O . TYR A 1 93 ? 12.257 -9.830 -9.205 1.00 84.44 93 TYR A O 1
ATOM 770 N N . LEU A 1 94 ? 14.007 -8.566 -8.594 1.00 80.38 94 LEU A N 1
ATOM 771 C CA . LEU A 1 94 ? 14.534 -9.518 -7.621 1.00 80.38 94 LEU A CA 1
ATOM 772 C C . LEU A 1 94 ? 14.043 -9.112 -6.236 1.00 80.38 94 LEU A C 1
ATOM 774 O O . LEU A 1 94 ? 14.588 -8.182 -5.645 1.00 80.38 94 LEU A O 1
ATOM 778 N N . HIS A 1 95 ? 13.021 -9.801 -5.729 1.00 79.50 95 HIS A N 1
ATOM 779 C CA . HIS A 1 95 ? 12.449 -9.491 -4.425 1.00 79.50 95 HIS A CA 1
ATOM 780 C C . HIS A 1 95 ? 13.431 -9.876 -3.307 1.00 79.50 95 HIS A C 1
ATOM 782 O O . HIS A 1 95 ? 13.744 -11.061 -3.138 1.00 79.50 95 HIS A O 1
ATOM 788 N N . PRO A 1 96 ? 13.936 -8.911 -2.518 1.00 79.31 96 PRO A N 1
ATOM 789 C CA . PRO A 1 96 ? 14.777 -9.242 -1.383 1.00 79.31 96 PRO A CA 1
ATOM 790 C C . PRO A 1 96 ? 13.945 -9.925 -0.277 1.00 79.31 96 PRO A C 1
ATOM 792 O O . PRO A 1 96 ? 12.797 -9.557 -0.029 1.00 79.31 96 PRO A O 1
ATOM 795 N N . PRO A 1 97 ? 14.482 -10.919 0.443 1.00 77.69 97 PRO A N 1
ATOM 796 C CA . PRO A 1 97 ? 13.732 -11.557 1.521 1.00 77.69 97 PRO A CA 1
ATOM 797 C C . PRO A 1 97 ? 13.355 -10.564 2.632 1.00 77.69 97 PRO A C 1
ATOM 799 O O . PRO A 1 97 ? 14.220 -9.862 3.154 1.00 77.69 97 PRO A O 1
ATOM 802 N N . ASN A 1 98 ? 12.088 -10.578 3.062 1.00 73.19 98 ASN A N 1
ATOM 803 C CA . ASN A 1 98 ? 11.571 -9.817 4.212 1.00 73.19 98 ASN A CA 1
ATOM 804 C C . ASN A 1 98 ? 11.822 -8.296 4.160 1.00 73.19 98 ASN A C 1
ATOM 806 O O . ASN A 1 98 ? 12.099 -7.680 5.191 1.00 73.19 98 ASN A O 1
ATOM 810 N N . THR A 1 99 ? 11.730 -7.679 2.983 1.00 76.44 99 THR A N 1
ATOM 811 C CA . THR A 1 99 ? 11.908 -6.228 2.829 1.00 76.44 99 THR A CA 1
ATOM 812 C C . THR A 1 99 ? 10.600 -5.465 2.682 1.00 76.44 99 THR A C 1
ATOM 814 O O . THR A 1 99 ? 9.692 -5.895 1.984 1.00 76.44 99 THR A O 1
ATOM 817 N N . THR A 1 100 ? 10.557 -4.285 3.298 1.00 80.62 100 THR A N 1
ATOM 818 C CA . THR A 1 100 ? 9.558 -3.234 3.062 1.00 80.62 100 THR A CA 1
ATOM 819 C C . THR A 1 100 ? 10.281 -1.891 3.051 1.00 80.62 100 THR A C 1
ATOM 821 O O . THR A 1 100 ? 11.095 -1.641 3.946 1.00 80.62 100 THR A O 1
ATOM 824 N N . GLU A 1 101 ? 9.982 -1.012 2.098 1.00 84.12 101 GLU A N 1
ATOM 825 C CA . GLU A 1 101 ? 10.530 0.349 2.075 1.00 84.12 101 GLU A CA 1
ATOM 826 C C . GLU A 1 101 ? 9.666 1.255 2.959 1.00 84.12 101 GLU A C 1
ATOM 828 O O . GLU A 1 101 ? 8.505 1.520 2.651 1.00 84.12 101 GLU A O 1
ATOM 833 N N . ILE A 1 102 ? 10.223 1.734 4.074 1.00 85.69 102 ILE A N 1
ATOM 834 C CA . ILE A 1 102 ? 9.529 2.667 4.970 1.00 85.69 102 ILE A CA 1
ATOM 835 C C . ILE A 1 102 ? 9.479 4.047 4.314 1.00 85.69 102 ILE A C 1
ATOM 837 O O . ILE A 1 102 ? 10.507 4.585 3.907 1.00 85.69 102 ILE A O 1
ATOM 841 N N . VAL A 1 103 ? 8.290 4.646 4.275 1.00 82.75 103 VAL A N 1
ATOM 842 C CA . VAL A 1 103 ? 8.080 5.996 3.745 1.00 82.75 103 VAL A CA 1
ATOM 843 C C . VAL A 1 103 ? 8.022 6.986 4.905 1.00 82.75 103 VAL A C 1
ATOM 845 O O . VAL A 1 103 ? 7.391 6.725 5.931 1.00 82.75 103 VAL A O 1
ATOM 848 N N . ALA A 1 104 ? 8.682 8.137 4.754 1.00 84.56 104 ALA A N 1
ATOM 849 C CA . ALA A 1 104 ? 8.626 9.200 5.753 1.00 84.56 104 ALA A CA 1
ATOM 850 C C . ALA A 1 104 ? 7.178 9.671 5.959 1.00 84.56 104 ALA A C 1
ATOM 852 O O . ALA A 1 104 ? 6.418 9.792 4.999 1.00 84.56 104 ALA A O 1
ATOM 853 N N . VAL A 1 105 ? 6.799 9.957 7.204 1.00 86.00 105 VAL A N 1
ATOM 854 C CA . VAL A 1 105 ? 5.441 10.389 7.558 1.00 86.00 105 VAL A CA 1
ATOM 855 C C . VAL A 1 105 ? 5.441 11.884 7.834 1.00 86.00 105 VAL A C 1
ATOM 857 O O . VAL A 1 105 ? 6.287 12.380 8.576 1.00 86.00 105 VAL A O 1
ATOM 860 N N . PHE A 1 106 ? 4.486 12.594 7.243 1.00 81.88 106 PHE A N 1
ATOM 861 C CA . PHE A 1 106 ? 4.157 13.957 7.630 1.00 81.88 106 PHE A CA 1
ATOM 862 C C . PHE A 1 106 ? 2.883 13.927 8.470 1.00 81.88 106 PHE A C 1
ATOM 864 O O . PHE A 1 106 ? 1.802 13.617 7.965 1.00 81.88 106 PHE A O 1
ATO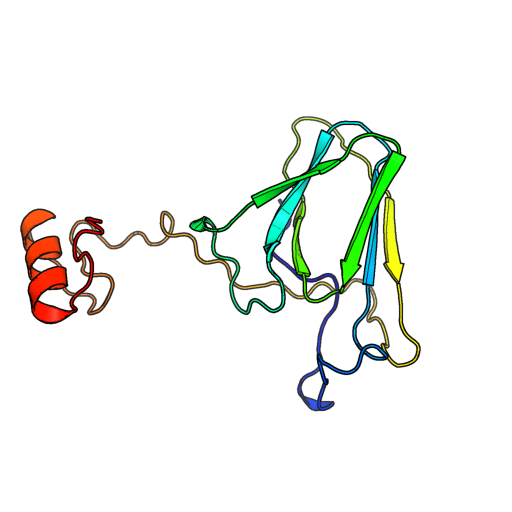M 871 N N . ASP A 1 107 ? 3.029 14.245 9.752 1.00 83.12 107 ASP A N 1
ATOM 872 C CA . ASP A 1 107 ? 1.925 14.407 10.690 1.00 83.12 107 ASP A CA 1
ATOM 873 C C . ASP A 1 107 ? 1.886 15.876 11.157 1.00 83.12 107 ASP A C 1
ATOM 875 O O . ASP A 1 107 ? 2.800 16.325 11.861 1.00 83.12 107 ASP A O 1
ATOM 879 N N . PRO A 1 108 ? 0.865 16.658 10.760 1.00 69.00 108 PRO A N 1
ATOM 880 C CA . PRO A 1 108 ? 0.755 18.056 11.166 1.00 69.00 108 PRO A CA 1
ATOM 881 C C . PRO A 1 108 ? 0.550 18.240 12.677 1.00 69.00 108 PRO A C 1
ATOM 883 O O . PRO A 1 108 ? 0.862 19.318 13.181 1.00 69.00 108 PRO A O 1
ATOM 886 N N . ASP A 1 109 ? 0.057 17.225 13.395 1.00 72.06 109 ASP A N 1
ATOM 887 C CA . ASP A 1 109 ? -0.175 17.268 14.841 1.00 72.06 109 ASP A CA 1
ATOM 888 C C . ASP A 1 109 ? 1.091 16.878 15.635 1.00 72.06 109 ASP A C 1
ATOM 890 O O . ASP A 1 109 ? 1.316 17.386 16.740 1.00 72.06 109 ASP A O 1
ATOM 894 N N . GLU A 1 110 ? 1.965 16.030 15.071 1.00 65.06 110 GLU A N 1
ATOM 895 C CA . GLU A 1 110 ? 3.309 15.771 15.623 1.00 65.06 110 GLU A CA 1
ATOM 896 C C . GLU A 1 110 ? 4.308 16.886 15.319 1.00 65.06 110 GLU A C 1
ATOM 898 O O . GLU A 1 110 ? 5.296 17.035 16.050 1.00 65.06 110 GLU A O 1
ATOM 903 N N . ILE A 1 111 ? 4.033 17.732 14.318 1.00 57.00 111 ILE A N 1
ATOM 904 C CA . ILE A 1 111 ? 4.672 19.043 14.183 1.00 57.00 111 ILE A CA 1
ATOM 905 C C . ILE A 1 111 ? 4.154 19.930 15.325 1.00 57.00 111 ILE A C 1
ATOM 907 O O . ILE A 1 111 ? 3.401 20.889 15.160 1.00 57.00 111 ILE A O 1
ATOM 911 N N . ARG A 1 112 ? 4.618 19.617 16.538 1.00 51.06 112 ARG A N 1
ATOM 912 C CA . ARG A 1 112 ? 4.618 20.512 17.685 1.00 51.06 112 ARG A CA 1
ATOM 913 C C . ARG A 1 112 ? 5.573 21.645 17.363 1.00 51.06 112 ARG A C 1
ATOM 915 O O . ARG A 1 112 ? 6.691 21.704 17.870 1.00 51.06 112 ARG A O 1
ATOM 922 N N . LEU A 1 113 ? 5.124 22.578 16.533 1.00 54.41 113 LEU A N 1
ATOM 923 C CA . LEU A 1 113 ? 5.630 23.930 16.650 1.00 54.41 113 LEU A CA 1
ATOM 924 C C . LEU A 1 113 ? 5.418 24.307 18.122 1.00 54.41 113 LEU A C 1
ATOM 926 O O . LEU A 1 113 ? 4.286 24.190 18.607 1.00 54.41 113 LEU A O 1
ATOM 930 N N . PRO A 1 114 ? 6.472 24.707 18.857 1.00 59.22 114 PRO A N 1
ATOM 931 C CA . PRO A 1 114 ? 6.312 25.394 20.128 1.00 59.22 114 PRO A CA 1
ATOM 932 C C . PRO A 1 114 ? 5.187 26.410 19.969 1.00 59.22 114 PRO A C 1
ATOM 934 O O . PRO A 1 114 ? 5.095 27.034 18.906 1.00 59.22 114 PRO A O 1
ATOM 937 N N . GLU A 1 115 ? 4.308 26.538 20.968 1.00 66.25 115 GLU A N 1
ATOM 938 C CA . GLU A 1 115 ? 3.162 27.441 20.863 1.00 66.25 115 GLU A CA 1
ATOM 939 C C . GLU A 1 115 ? 3.605 28.774 20.257 1.00 66.25 115 GLU A C 1
ATOM 941 O O . GLU A 1 115 ? 4.546 29.415 20.728 1.00 66.25 115 GLU A O 1
ATOM 946 N N . ASN A 1 116 ? 2.933 29.163 19.172 1.00 79.44 116 ASN A N 1
ATOM 947 C CA . ASN A 1 116 ? 3.202 30.391 18.435 1.00 79.44 116 ASN A CA 1
ATOM 948 C C . ASN A 1 116 ? 4.548 30.434 17.680 1.00 79.44 116 ASN A C 1
ATOM 950 O O . ASN A 1 116 ? 5.038 31.531 17.421 1.00 79.44 116 ASN A O 1
ATOM 954 N N . GLN A 1 117 ? 5.141 29.307 17.283 1.00 80.88 117 GLN A N 1
ATOM 955 C CA . GLN A 1 117 ? 6.249 29.281 16.321 1.00 80.88 117 GLN A CA 1
ATOM 956 C C . GLN A 1 117 ? 5.730 29.261 14.875 1.00 80.88 117 GLN A C 1
ATOM 958 O O . GLN A 1 117 ? 4.773 28.563 14.546 1.00 80.88 117 GLN A O 1
ATOM 963 N N . CYS A 1 118 ? 6.350 30.047 13.997 1.00 77.88 118 CYS A N 1
ATOM 964 C CA . CYS A 1 118 ? 6.069 30.038 12.567 1.00 77.88 118 CYS A CA 1
ATOM 965 C C . CYS A 1 118 ? 6.663 28.774 11.912 1.00 77.88 118 CYS A C 1
ATOM 967 O O . CYS A 1 118 ? 7.875 28.574 12.026 1.00 77.88 118 CYS A O 1
ATOM 969 N N . PRO A 1 119 ? 5.875 27.969 11.168 1.00 67.38 119 PRO A N 1
ATOM 970 C CA . PRO A 1 119 ? 6.361 26.740 10.525 1.00 67.38 119 PRO A CA 1
ATOM 971 C C . PRO A 1 119 ? 7.407 26.978 9.436 1.00 67.38 119 PRO A C 1
ATOM 973 O O . PRO A 1 119 ? 8.146 26.070 9.079 1.00 67.38 119 PRO A O 1
ATOM 976 N N . THR A 1 120 ? 7.442 28.182 8.867 1.00 71.19 120 THR A N 1
ATOM 977 C CA . THR A 1 120 ? 8.236 28.472 7.666 1.00 71.19 120 THR A CA 1
ATOM 978 C C . THR A 1 120 ? 9.611 29.032 7.988 1.00 71.19 120 THR A C 1
ATOM 980 O O . THR A 1 120 ? 10.565 28.764 7.268 1.00 71.19 120 THR A O 1
ATOM 983 N N . CYS A 1 121 ? 9.725 29.829 9.051 1.00 81.00 121 CYS A N 1
ATOM 984 C CA . CYS A 1 121 ? 10.979 30.493 9.418 1.00 81.00 121 CYS A CA 1
ATOM 985 C C . CYS A 1 121 ? 11.443 30.199 10.847 1.00 81.00 121 CYS A C 1
ATOM 987 O O . CYS A 1 121 ? 12.496 30.683 11.247 1.00 81.00 121 CYS A O 1
ATOM 989 N N . GLY A 1 122 ? 10.666 29.451 11.636 1.00 77.94 122 GLY A N 1
ATOM 990 C CA . GLY A 1 122 ? 11.033 29.076 13.002 1.00 77.94 122 GLY A CA 1
ATOM 991 C C . GLY A 1 122 ? 10.954 30.207 14.036 1.00 77.94 122 GLY A C 1
ATOM 992 O O . GLY A 1 122 ? 11.272 29.977 15.202 1.00 77.94 122 GLY A O 1
ATOM 993 N N . ASN A 1 123 ? 10.507 31.413 13.666 1.00 82.12 123 ASN A N 1
ATOM 994 C CA . ASN A 1 123 ? 10.333 32.517 14.616 1.00 82.12 123 ASN A CA 1
ATOM 995 C C . ASN A 1 123 ? 9.216 32.221 15.620 1.00 82.12 123 ASN A C 1
ATOM 997 O O . ASN A 1 123 ? 8.131 31.794 15.228 1.00 82.12 123 ASN A O 1
ATOM 1001 N N . THR A 1 124 ? 9.452 32.505 16.898 1.00 85.62 124 THR A N 1
ATOM 1002 C CA . THR A 1 124 ? 8.467 32.364 17.977 1.00 85.62 124 THR A CA 1
ATOM 1003 C C . THR A 1 124 ? 7.778 33.692 18.285 1.00 85.62 124 THR A C 1
ATOM 1005 O O . THR A 1 124 ? 8.369 34.767 18.183 1.00 85.62 124 THR A O 1
ATOM 1008 N N . TYR A 1 125 ? 6.501 33.630 18.659 1.00 85.38 125 TYR A N 1
ATOM 1009 C CA . TYR A 1 125 ? 5.673 34.802 18.938 1.00 85.38 125 TYR A CA 1
ATOM 1010 C C . TYR A 1 125 ? 5.004 34.697 20.309 1.00 85.38 125 TYR A C 1
ATOM 1012 O O . TYR A 1 125 ? 4.742 33.617 20.818 1.00 85.38 125 TYR A O 1
ATOM 1020 N N . ALA A 1 126 ? 4.672 35.837 20.913 1.00 83.44 126 ALA A N 1
ATOM 1021 C CA . ALA A 1 126 ? 3.998 35.845 22.214 1.00 83.44 126 ALA A CA 1
ATOM 1022 C C . ALA A 1 126 ? 2.555 35.302 22.159 1.00 83.44 126 ALA A C 1
ATOM 1024 O O . ALA A 1 126 ? 2.028 34.852 23.170 1.00 83.44 126 ALA A O 1
ATOM 1025 N N . THR A 1 127 ? 1.895 35.372 20.996 1.00 82.50 127 THR A N 1
ATOM 1026 C CA . THR A 1 127 ? 0.512 34.905 20.809 1.00 82.50 127 THR A CA 1
ATOM 1027 C C . THR A 1 127 ? 0.305 34.311 19.417 1.00 82.50 127 THR A C 1
ATOM 1029 O O . THR A 1 127 ? 0.963 34.705 18.446 1.00 82.50 127 THR A O 1
ATOM 1032 N N . ARG A 1 128 ? -0.688 33.420 19.291 1.00 77.50 128 ARG A N 1
ATOM 1033 C CA . ARG A 1 128 ? -1.037 32.755 18.024 1.00 77.50 128 ARG A CA 1
ATOM 1034 C C . ARG A 1 128 ? -1.457 33.755 16.950 1.00 77.50 128 ARG A C 1
ATOM 1036 O O . ARG A 1 128 ? -1.130 33.585 15.781 1.00 77.50 128 ARG A O 1
ATOM 1043 N N . GLN A 1 129 ? -2.143 34.831 17.341 1.00 79.06 129 GLN A N 1
ATOM 1044 C CA . GLN A 1 129 ? -2.571 35.897 16.429 1.00 79.06 129 GLN A CA 1
ATOM 1045 C C . GLN A 1 129 ? -1.383 36.640 15.804 1.00 79.06 129 GLN A C 1
ATOM 1047 O O . GLN A 1 129 ? -1.402 36.923 14.605 1.00 79.06 129 GLN A O 1
ATOM 1052 N N . ASN A 1 130 ? -0.334 36.909 16.588 1.00 83.94 130 ASN A N 1
ATOM 1053 C CA . ASN A 1 130 ? 0.881 37.555 16.091 1.00 83.94 130 ASN A CA 1
ATOM 1054 C C . ASN A 1 130 ? 1.639 36.650 15.115 1.00 83.94 130 ASN A C 1
ATOM 1056 O O . ASN A 1 130 ? 2.063 37.127 14.061 1.00 83.94 130 ASN A O 1
ATOM 1060 N N . MET A 1 131 ? 1.727 35.350 15.421 1.00 88.06 131 MET A N 1
ATOM 1061 C CA . MET A 1 131 ? 2.314 34.359 14.515 1.00 88.06 131 MET A CA 1
ATOM 1062 C C . MET A 1 131 ? 1.539 34.280 13.192 1.00 88.06 131 MET A C 1
ATOM 1064 O O . MET A 1 131 ? 2.132 34.403 12.124 1.00 88.06 131 MET A O 1
ATOM 1068 N N . LEU A 1 132 ? 0.205 34.177 13.241 1.00 78.06 132 LEU A N 1
ATOM 1069 C CA . LEU A 1 132 ? -0.638 34.112 12.040 1.00 78.06 132 LEU A CA 1
ATOM 1070 C C . LEU A 1 132 ? -0.587 35.397 11.200 1.00 78.06 132 LEU A C 1
ATOM 1072 O O . LEU A 1 132 ? -0.683 35.340 9.975 1.00 78.06 132 LEU A O 1
ATOM 1076 N N . ARG A 1 133 ? -0.453 36.578 11.821 1.00 82.19 133 ARG A N 1
ATOM 1077 C CA . ARG A 1 133 ? -0.211 37.833 11.087 1.00 82.19 133 ARG A CA 1
ATOM 1078 C C . ARG A 1 133 ? 1.135 37.785 10.363 1.00 82.19 133 ARG A C 1
ATOM 1080 O O . ARG A 1 133 ? 1.177 38.058 9.170 1.00 82.19 133 ARG A O 1
ATOM 1087 N N . HIS A 1 134 ? 2.195 37.371 11.054 1.00 86.00 134 HIS A N 1
ATOM 1088 C CA . HIS A 1 134 ? 3.516 37.220 10.453 1.00 86.00 134 HIS A CA 1
ATOM 1089 C C . HIS A 1 134 ? 3.514 36.227 9.281 1.00 86.00 134 HIS A C 1
ATOM 1091 O O . HIS A 1 134 ? 4.010 36.562 8.207 1.00 86.00 134 HIS A O 1
ATOM 1097 N N . ALA A 1 135 ? 2.923 35.040 9.455 1.00 78.50 135 ALA A N 1
ATOM 1098 C CA . ALA A 1 135 ? 2.862 34.023 8.407 1.00 78.50 135 ALA A CA 1
ATOM 1099 C C . ALA A 1 135 ? 2.135 34.536 7.150 1.00 78.50 135 ALA A C 1
ATOM 1101 O O . ALA A 1 135 ? 2.589 34.287 6.032 1.00 78.50 135 ALA A O 1
ATOM 1102 N N . ARG A 1 136 ? 1.073 35.335 7.332 1.00 76.88 136 ARG A N 1
ATOM 1103 C CA . ARG A 1 136 ? 0.352 35.993 6.232 1.00 76.88 136 ARG A CA 1
ATOM 1104 C C . ARG A 1 136 ? 1.186 37.068 5.536 1.00 76.88 136 ARG A C 1
ATOM 1106 O O . ARG A 1 136 ? 1.263 37.071 4.315 1.00 76.88 136 ARG A O 1
ATOM 1113 N N . GLU A 1 137 ? 1.820 37.961 6.293 1.00 81.88 137 GLU A N 1
ATOM 1114 C CA . GLU A 1 137 ? 2.560 39.107 5.742 1.00 81.88 137 GLU A CA 1
ATOM 1115 C C . GLU A 1 137 ? 3.910 38.730 5.120 1.00 81.88 137 GLU A C 1
ATOM 1117 O O . GLU A 1 137 ? 4.349 39.373 4.170 1.00 81.88 137 GLU A O 1
ATOM 1122 N N . LYS A 1 138 ? 4.603 37.729 5.675 1.00 79.06 138 LYS A N 1
ATOM 1123 C CA . LYS A 1 138 ? 5.987 37.394 5.300 1.00 79.06 138 LYS A CA 1
ATOM 1124 C C . LYS A 1 138 ? 6.116 36.136 4.453 1.00 79.06 138 LYS A C 1
ATOM 1126 O O . LYS A 1 138 ? 7.080 36.034 3.702 1.00 79.06 138 LYS A O 1
ATOM 1131 N N . HIS A 1 139 ? 5.174 35.202 4.564 1.00 77.25 139 HIS A N 1
ATOM 1132 C CA . HIS A 1 139 ? 5.240 33.914 3.866 1.00 77.25 139 HIS A CA 1
ATOM 1133 C C . HIS A 1 139 ? 4.045 33.661 2.942 1.00 77.25 139 HIS A C 1
ATOM 1135 O O . HIS A 1 139 ? 4.062 32.692 2.192 1.00 77.25 139 HIS A O 1
ATOM 1141 N N . GLY A 1 140 ? 3.007 34.508 2.973 1.00 62.03 140 GLY A N 1
ATOM 1142 C CA . GLY A 1 140 ? 1.810 34.338 2.142 1.00 62.03 140 GLY A CA 1
ATOM 1143 C C . GLY A 1 140 ? 0.990 33.085 2.473 1.00 62.03 140 GLY A C 1
ATOM 1144 O O . GLY A 1 140 ? 0.068 32.742 1.737 1.00 62.03 140 GLY A O 1
ATOM 1145 N N . LEU A 1 141 ? 1.300 32.405 3.579 1.00 54.19 141 LEU A N 1
ATOM 1146 C CA . LEU A 1 141 ? 0.571 31.232 4.045 1.00 54.19 141 LEU A CA 1
ATOM 1147 C C . LEU A 1 141 ? -0.703 31.667 4.777 1.00 54.19 141 LEU A C 1
ATOM 1149 O O . LEU A 1 141 ? -0.743 32.724 5.410 1.00 54.19 141 LEU A O 1
ATOM 1153 N N . PHE A 1 142 ? -1.745 30.835 4.702 1.00 52.97 142 PHE A N 1
ATOM 1154 C CA . PHE A 1 142 ? -3.078 31.096 5.265 1.00 52.97 142 PHE A CA 1
ATOM 1155 C C . PHE A 1 142 ? -3.857 32.243 4.598 1.00 52.97 142 PHE A C 1
ATOM 1157 O O . PHE A 1 142 ? -4.680 32.892 5.250 1.00 52.97 142 PHE A O 1
ATOM 1164 N N . GLN A 1 143 ? -3.646 32.500 3.299 1.00 43.03 143 GLN A N 1
ATOM 1165 C CA . GLN A 1 143 ? -4.664 33.221 2.533 1.00 43.03 143 GLN A CA 1
ATOM 1166 C C . GLN A 1 143 ? -5.957 32.406 2.582 1.00 43.03 143 GLN A C 1
ATOM 1168 O O . GLN A 1 143 ? -5.973 31.224 2.237 1.00 43.03 143 GLN A O 1
ATOM 1173 N N . ASN A 1 144 ? -7.023 33.033 3.080 1.00 37.56 144 ASN A N 1
ATOM 1174 C CA . ASN A 1 144 ? -8.349 32.441 3.144 1.00 37.56 144 ASN A CA 1
ATOM 1175 C C . ASN A 1 144 ? -8.694 31.827 1.782 1.00 37.56 144 ASN A C 1
ATOM 1177 O O . ASN A 1 144 ? -8.840 32.552 0.797 1.00 37.56 144 ASN A O 1
ATOM 1181 N N . ARG A 1 145 ? -8.882 30.504 1.741 1.00 39.84 145 ARG A N 1
ATOM 1182 C CA . ARG A 1 145 ? -9.678 29.857 0.697 1.00 39.84 145 ARG A CA 1
ATOM 1183 C C . ARG A 1 145 ? -11.119 30.350 0.849 1.00 39.84 145 ARG A C 1
ATOM 1185 O O . ARG A 1 145 ? -11.941 29.723 1.505 1.00 39.84 145 ARG A O 1
ATOM 1192 N N . HIS A 1 146 ? -11.400 31.510 0.271 1.00 39.28 146 HIS A N 1
ATOM 1193 C CA . HIS A 1 146 ? -12.747 31.966 -0.030 1.00 39.28 146 HIS A CA 1
ATOM 1194 C C . HIS A 1 146 ? -12.856 32.184 -1.535 1.00 39.28 146 HIS A C 1
ATOM 1196 O O . HIS A 1 146 ? -12.715 33.306 -2.017 1.00 39.28 146 HIS A O 1
ATOM 1202 N N . ARG A 1 147 ? -13.095 31.093 -2.260 1.00 34.97 147 ARG A N 1
ATOM 1203 C CA . ARG A 1 147 ? -14.283 30.854 -3.094 1.00 34.97 147 ARG A CA 1
ATOM 1204 C C . ARG A 1 147 ? -14.133 29.530 -3.826 1.00 34.97 147 ARG A C 1
ATOM 1206 O O . ARG A 1 147 ? -13.000 29.233 -4.256 1.00 34.97 147 ARG A O 1
#

Secondary structure (DSSP, 8-state):
-PPSEESS---GGGT--TT-TTTS-EEEEEE-STTEEEEEEEES-SEEEGGG-EEEEE-TT-EEEEETTEEEEEPP-SS---EEEEEE--TT--PPTT--EEPEEE-TTT----TTB-TTT--B-SSHHHHHHHHHHHH-TT-----

Organism: NCBI:txid53985